Protein AF-A0A9P3F4J0-F1 (afdb_monomer_lite)

InterPro domains:
  IPR036291 NAD(P)-binding domain superfamily [SSF51735] (4-58)

Sequence (139 aa):
MCRGHYVARIIADPRTLNKKVHIYNEVYARNQVYDLLERLSGEKLERRYISEEDAYARVRGSCCSQERPDRWKCISRTHDFSAVLLLGIRGDNTPEYAEYLGYLSGKDVYPDFKFTKLEEFIQEVLEGKAKGIYQSGSQ

Radius of gyration: 18.78 Å; chains: 1; bounding box: 51×42×48 Å

Foldseek 3Di:
DCVVVLVVCLVPDPVNVVAAEQDDDDDDAPVVVQVLLCVLLVDHDDDDDDDLVRLVVQLVVLDDDPPDPPVVVSVVSNVVSVCCCCCNPVNCRDPVNCVVVVHHYSCVVCVPDDDDDPSNQSNCVSVVNHDDPPPDDDD

Organism: Aspergillus viridinutans (NCBI:txid75553)

Secondary structure (DSSP, 8-state):
--HHHHHHHHHH-GGGTT--EE--S----HHHHHHHHHHHH-PPP------HHHHHHHHHHT---TT-TTHHHHHHHHHHHHHIIIIIIS-TTSHHHHHHTTPEEHHHH-TT-----HHHHHHHHHTT-PPPTT-----

pLDDT: mean 87.44, std 13.53, range [34.75, 97.81]

Structure (mmCIF, N/CA/C/O backbone):
data_AF-A0A9P3F4J0-F1
#
_entry.id   AF-A0A9P3F4J0-F1
#
loop_
_atom_site.group_PDB
_atom_site.id
_atom_site.type_symbol
_atom_site.label_atom_id
_atom_site.label_alt_id
_atom_site.label_comp_id
_atom_site.label_asym_id
_atom_site.label_entity_id
_atom_site.label_seq_id
_atom_site.pdbx_PDB_ins_code
_atom_site.Cartn_x
_atom_site.Cartn_y
_atom_site.Cartn_z
_atom_site.occupancy
_atom_site.B_iso_or_equiv
_atom_site.auth_seq_id
_atom_site.auth_comp_id
_atom_site.auth_asym_id
_atom_site.auth_atom_id
_atom_site.pdbx_PDB_model_num
ATOM 1 N N . MET A 1 1 ? -4.893 -1.572 11.551 1.00 50.62 1 MET A N 1
ATOM 2 C CA . MET A 1 1 ? -4.135 -2.603 10.788 1.00 50.62 1 MET A CA 1
ATOM 3 C C . MET A 1 1 ? -4.988 -3.874 10.665 1.00 50.62 1 MET A C 1
ATOM 5 O O . MET A 1 1 ? -5.139 -4.587 11.643 1.00 50.62 1 MET A O 1
ATOM 9 N N . CYS A 1 2 ? -5.606 -4.131 9.502 1.00 57.91 2 CYS A N 1
ATOM 10 C CA . CYS A 1 2 ? -6.759 -5.055 9.374 1.00 57.91 2 CYS A CA 1
ATOM 11 C C . CYS A 1 2 ? -6.545 -6.240 8.409 1.00 57.91 2 CYS A C 1
ATOM 13 O O . CYS A 1 2 ? -7.511 -6.878 7.997 1.00 57.91 2 CYS A O 1
ATOM 15 N N . ARG A 1 3 ? -5.296 -6.545 8.025 1.00 70.44 3 ARG A N 1
ATOM 16 C CA . ARG A 1 3 ? -5.008 -7.571 7.000 1.00 70.44 3 ARG A CA 1
ATOM 17 C C . ARG A 1 3 ? -5.485 -8.975 7.394 1.00 70.44 3 ARG A C 1
ATOM 19 O O . ARG A 1 3 ? -5.962 -9.705 6.534 1.00 70.44 3 ARG A O 1
ATOM 26 N N . GLY A 1 4 ? -5.442 -9.318 8.684 1.00 87.31 4 GLY A N 1
ATOM 27 C CA . GLY A 1 4 ? -5.920 -10.614 9.182 1.00 87.31 4 GLY A CA 1
ATOM 28 C C . GLY A 1 4 ? -7.410 -10.866 8.922 1.00 87.31 4 GLY A C 1
ATOM 29 O O . GLY A 1 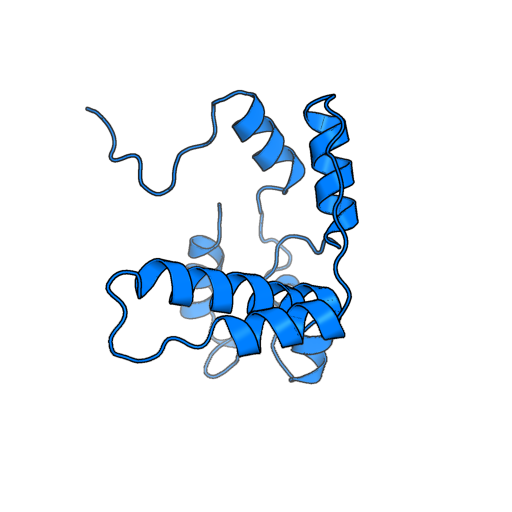4 ? -7.785 -11.985 8.593 1.00 87.31 4 GLY A O 1
ATOM 30 N N . HIS A 1 5 ? -8.254 -9.830 8.976 1.00 90.44 5 HIS A N 1
ATOM 31 C CA . HIS A 1 5 ? -9.692 -9.983 8.735 1.00 90.44 5 HIS A CA 1
ATOM 32 C C . HIS A 1 5 ? -10.013 -10.318 7.273 1.00 90.44 5 HIS A C 1
ATOM 34 O O . HIS A 1 5 ? -10.902 -11.127 7.023 1.00 90.44 5 HIS A O 1
ATOM 40 N N . TYR A 1 6 ? -9.278 -9.748 6.308 1.00 92.88 6 TYR A N 1
ATOM 41 C CA . TYR A 1 6 ? -9.410 -10.164 4.908 1.00 92.88 6 TYR A CA 1
ATOM 42 C C . TYR A 1 6 ? -9.013 -11.626 4.737 1.00 92.88 6 TYR A C 1
ATOM 44 O O . TYR A 1 6 ? -9.758 -12.385 4.130 1.00 92.88 6 TYR A O 1
ATOM 52 N N . VAL A 1 7 ? -7.866 -12.027 5.299 1.00 94.12 7 VAL A N 1
ATOM 53 C CA . VAL A 1 7 ? -7.373 -13.409 5.204 1.00 94.12 7 VAL A CA 1
ATOM 54 C C . VAL A 1 7 ? -8.389 -14.395 5.784 1.00 94.12 7 VAL A C 1
ATOM 56 O O . VAL A 1 7 ? -8.688 -15.397 5.141 1.00 94.12 7 VAL A O 1
ATOM 59 N N . ALA A 1 8 ? -8.974 -14.082 6.943 1.00 95.12 8 ALA A N 1
ATOM 60 C CA . ALA A 1 8 ? -10.006 -14.910 7.561 1.00 95.12 8 ALA A CA 1
ATOM 61 C C . ALA A 1 8 ? -11.242 -15.082 6.661 1.00 95.12 8 ALA A C 1
ATOM 63 O O . ALA A 1 8 ? -11.734 -16.198 6.515 1.00 95.12 8 ALA A O 1
ATOM 64 N N . ARG A 1 9 ? -11.717 -14.002 6.020 1.00 95.38 9 ARG A N 1
ATOM 65 C CA . ARG A 1 9 ? -12.836 -14.081 5.066 1.00 95.38 9 ARG A CA 1
ATOM 66 C C . ARG A 1 9 ? -12.468 -14.887 3.821 1.00 95.38 9 ARG A C 1
ATOM 68 O O . ARG A 1 9 ? -13.232 -15.759 3.438 1.00 95.38 9 ARG A O 1
ATOM 75 N N . ILE A 1 10 ? -11.290 -14.642 3.244 1.00 96.44 10 ILE A N 1
ATOM 76 C CA . ILE A 1 10 ? -10.799 -15.335 2.042 1.00 96.44 10 ILE A CA 1
ATOM 77 C C . ILE A 1 10 ? -10.725 -16.840 2.269 1.00 96.44 10 ILE A C 1
ATOM 79 O O . ILE A 1 10 ? -11.304 -17.591 1.499 1.00 96.44 10 ILE A O 1
ATOM 83 N N . ILE A 1 11 ? -10.083 -17.296 3.344 1.00 96.50 11 ILE A N 1
ATOM 84 C CA . ILE A 1 11 ? -9.923 -18.739 3.582 1.00 96.50 11 ILE A CA 1
ATOM 85 C C . ILE A 1 11 ? -11.280 -19.447 3.732 1.00 96.50 11 ILE A C 1
ATOM 87 O O . ILE A 1 11 ? -11.411 -20.606 3.346 1.00 96.50 11 ILE A O 1
ATOM 91 N N . ALA A 1 12 ? -12.289 -18.758 4.270 1.00 97.06 12 ALA A N 1
ATOM 92 C CA . ALA A 1 12 ? -13.623 -19.312 4.472 1.00 97.06 12 ALA A CA 1
ATOM 93 C C . ALA A 1 12 ? -14.555 -19.180 3.249 1.00 97.06 12 ALA A C 1
ATOM 95 O O . ALA A 1 12 ? -15.627 -19.785 3.248 1.00 97.06 12 ALA A O 1
ATOM 96 N N . ASP A 1 13 ? -14.196 -18.393 2.229 1.00 97.56 13 ASP A N 1
ATOM 97 C CA . ASP A 1 13 ? -15.090 -18.068 1.117 1.00 97.56 13 ASP A CA 1
ATOM 98 C C . ASP A 1 13 ? -14.859 -18.988 -0.096 1.00 97.56 13 ASP A C 1
ATOM 100 O O . ASP A 1 13 ? -13.826 -18.872 -0.774 1.00 97.56 13 ASP A O 1
ATOM 104 N N . PRO A 1 14 ? -15.830 -19.854 -0.453 1.00 97.81 14 PRO A N 1
ATOM 105 C CA . PRO A 1 14 ? -15.692 -20.773 -1.580 1.00 97.81 14 PRO A CA 1
ATOM 106 C C . PRO A 1 14 ? -15.505 -20.061 -2.928 1.00 97.81 14 PRO A C 1
ATOM 108 O O . PRO A 1 14 ? -14.912 -20.644 -3.835 1.00 97.81 14 PRO A O 1
ATOM 111 N N . ARG A 1 15 ? -15.931 -18.794 -3.072 1.00 97.50 15 ARG A N 1
ATOM 112 C CA . ARG A 1 15 ? -15.710 -17.988 -4.290 1.00 97.50 15 ARG A CA 1
ATOM 113 C C . ARG A 1 15 ? -14.226 -17.749 -4.568 1.00 97.50 15 ARG A C 1
ATOM 115 O O . ARG A 1 15 ? -13.853 -17.458 -5.702 1.00 97.50 15 ARG A O 1
ATOM 122 N N . THR A 1 16 ? -13.381 -17.869 -3.545 1.00 97.69 16 THR A N 1
ATOM 123 C CA . THR A 1 16 ? -11.940 -17.606 -3.632 1.00 97.69 16 THR A CA 1
ATOM 124 C C . THR A 1 16 ? -11.082 -18.873 -3.717 1.00 97.69 16 THR A C 1
ATOM 126 O O . THR A 1 16 ? -9.860 -18.779 -3.850 1.00 97.69 16 THR A O 1
ATOM 129 N N . LEU A 1 17 ? -11.697 -20.063 -3.706 1.00 97.81 17 LEU A N 1
ATOM 130 C CA . LEU A 1 17 ? -10.984 -21.338 -3.791 1.00 97.81 17 LEU A CA 1
ATOM 131 C C . LEU A 1 17 ? -10.147 -21.423 -5.077 1.00 97.81 17 LEU A C 1
ATOM 133 O O . LEU A 1 17 ? -10.666 -21.274 -6.183 1.00 97.81 17 LEU A O 1
ATOM 137 N N . ASN A 1 18 ? -8.846 -21.700 -4.931 1.00 97.38 18 ASN A N 1
ATOM 138 C CA . ASN A 1 18 ? -7.875 -21.751 -6.032 1.00 97.38 18 ASN A CA 1
ATOM 139 C C . ASN A 1 18 ? -7.808 -20.455 -6.865 1.00 97.38 18 ASN A C 1
ATOM 141 O O . ASN A 1 18 ? -7.479 -20.486 -8.054 1.00 97.38 18 ASN A O 1
ATOM 145 N N . LYS A 1 19 ? -8.120 -19.306 -6.256 1.00 97.44 19 LYS A N 1
ATOM 146 C CA . LYS A 1 19 ? -8.006 -17.984 -6.877 1.00 97.44 19 LYS A CA 1
ATOM 147 C C . LYS A 1 19 ? -6.950 -17.148 -6.171 1.00 97.44 19 LYS A C 1
ATOM 149 O O . LYS A 1 19 ? -6.697 -17.289 -4.978 1.00 97.44 19 LYS A O 1
ATOM 154 N N . LYS A 1 20 ? -6.350 -16.234 -6.926 1.00 97.38 20 LYS A N 1
ATOM 155 C CA . LYS A 1 20 ? -5.539 -15.156 -6.365 1.00 97.38 20 LYS A CA 1
ATOM 156 C C . LYS A 1 20 ? -6.468 -13.983 -6.086 1.00 97.38 20 LYS A C 1
ATOM 158 O O . LYS A 1 20 ? -7.228 -13.591 -6.967 1.00 97.38 20 LYS A O 1
ATOM 163 N N . VAL A 1 21 ? -6.422 -13.455 -4.868 1.00 96.81 21 VAL A N 1
ATOM 164 C CA . VAL A 1 21 ? -7.261 -12.330 -4.442 1.00 96.81 21 VAL A CA 1
ATOM 165 C C . VAL A 1 21 ? -6.355 -11.147 -4.140 1.00 96.81 21 VAL A C 1
ATOM 167 O O . VAL A 1 21 ? -5.456 -11.251 -3.304 1.00 96.81 21 VAL A O 1
ATOM 170 N N . HIS A 1 22 ? -6.579 -10.029 -4.820 1.00 96.31 22 HIS A N 1
ATOM 171 C CA . HIS A 1 22 ? -5.892 -8.778 -4.543 1.00 96.31 22 HIS A CA 1
ATOM 172 C C . HIS A 1 22 ? -6.700 -7.971 -3.525 1.00 96.31 22 HIS A C 1
ATOM 174 O O . HIS A 1 22 ? -7.846 -7.598 -3.777 1.00 96.31 22 HIS A O 1
ATOM 180 N N . ILE A 1 23 ? -6.110 -7.719 -2.356 1.00 95.00 23 ILE A N 1
ATOM 181 C CA . ILE A 1 23 ? -6.737 -6.939 -1.287 1.00 95.00 23 ILE A CA 1
ATOM 182 C C . ILE A 1 23 ? -6.026 -5.605 -1.111 1.00 95.00 23 ILE A C 1
ATOM 184 O O . ILE A 1 23 ? -4.805 -5.540 -0.988 1.00 95.00 23 ILE A O 1
ATOM 188 N N . TYR A 1 24 ? -6.813 -4.542 -1.024 1.00 93.69 24 TYR A N 1
ATOM 189 C CA . TYR A 1 24 ? -6.336 -3.207 -0.707 1.00 93.69 24 TYR A CA 1
ATOM 190 C C . TYR A 1 24 ? -7.432 -2.428 0.021 1.00 93.69 24 TYR A C 1
ATOM 192 O O . TYR A 1 24 ? -8.628 -2.718 -0.086 1.00 93.69 24 TYR A O 1
ATOM 200 N N . ASN A 1 25 ? -7.015 -1.444 0.810 1.00 93.12 25 ASN A N 1
ATOM 201 C CA . ASN A 1 25 ? -7.929 -0.541 1.501 1.00 93.12 25 ASN A CA 1
ATOM 202 C C . ASN A 1 25 ? -8.158 0.700 0.652 1.00 93.12 25 ASN A C 1
ATOM 204 O O . ASN A 1 25 ? -9.285 0.958 0.233 1.00 93.12 25 ASN A O 1
ATOM 208 N N . GLU A 1 26 ? -7.059 1.391 0.372 1.00 94.00 26 GLU A N 1
ATOM 209 C CA . GLU A 1 26 ? -6.970 2.643 -0.365 1.00 94.00 26 GLU A CA 1
ATOM 210 C C . GLU A 1 26 ? -5.727 2.582 -1.257 1.00 94.00 26 GLU A C 1
ATOM 212 O O . GLU A 1 26 ? -4.774 1.856 -0.950 1.00 94.00 26 GLU A O 1
ATOM 217 N N . VAL A 1 27 ? -5.748 3.335 -2.353 1.00 94.25 27 VAL A N 1
ATOM 218 C CA . VAL A 1 27 ? -4.627 3.454 -3.288 1.00 94.25 27 VAL A CA 1
ATOM 219 C C . VAL A 1 27 ? -4.116 4.881 -3.212 1.00 94.25 27 VAL A C 1
ATOM 221 O O . VAL A 1 27 ? -4.879 5.823 -3.405 1.00 94.25 27 VAL A O 1
ATOM 224 N N . TYR A 1 28 ? -2.826 5.027 -2.928 1.00 94.62 28 TYR A N 1
ATOM 225 C CA . TYR A 1 28 ? -2.160 6.319 -2.854 1.00 94.62 28 TYR A CA 1
ATOM 226 C C . TYR A 1 28 ? -0.886 6.296 -3.687 1.00 94.62 28 TYR A C 1
ATOM 228 O O . TYR A 1 28 ? -0.068 5.381 -3.576 1.00 94.62 28 TYR A O 1
ATOM 236 N N . ALA A 1 29 ? -0.669 7.361 -4.450 1.00 92.62 29 ALA A N 1
ATOM 237 C CA . ALA A 1 29 ? 0.656 7.702 -4.927 1.00 92.62 29 ALA A CA 1
ATOM 238 C C . ALA A 1 29 ? 1.527 8.150 -3.744 1.00 92.62 29 ALA A C 1
ATOM 240 O O . ALA A 1 29 ? 1.049 8.769 -2.791 1.00 92.62 29 ALA A O 1
ATOM 241 N N . ARG A 1 30 ? 2.839 7.911 -3.827 1.00 91.12 30 ARG A N 1
ATOM 242 C CA . ARG A 1 30 ? 3.784 8.302 -2.767 1.00 91.12 30 ARG A CA 1
ATOM 243 C C . ARG A 1 30 ? 3.693 9.791 -2.410 1.00 91.12 30 ARG A C 1
ATOM 245 O O . ARG A 1 30 ? 3.751 10.135 -1.236 1.00 91.12 30 ARG A O 1
ATOM 252 N N . ASN A 1 31 ? 3.499 10.658 -3.404 1.00 93.88 31 ASN A N 1
ATOM 253 C CA . ASN A 1 31 ? 3.333 12.096 -3.176 1.00 93.88 31 ASN A CA 1
ATOM 254 C C . ASN A 1 31 ? 2.085 12.411 -2.348 1.00 93.88 31 ASN A C 1
ATOM 256 O O . ASN A 1 31 ? 2.175 13.214 -1.431 1.00 93.88 31 ASN A O 1
ATOM 260 N N . GLN A 1 32 ? 0.974 11.711 -2.585 1.00 95.50 32 GLN A N 1
ATOM 261 C CA . GLN A 1 32 ? -0.251 11.899 -1.808 1.00 95.50 32 GLN A CA 1
ATOM 262 C C . GLN A 1 32 ? -0.074 11.449 -0.352 1.00 95.50 32 GLN A C 1
ATOM 264 O O . GLN A 1 32 ? -0.638 12.063 0.547 1.00 95.50 32 GLN A O 1
ATOM 269 N N . VAL A 1 33 ? 0.736 10.411 -0.101 1.00 94.94 33 VAL A N 1
ATOM 270 C CA . VAL A 1 33 ? 1.105 10.022 1.271 1.00 94.94 33 VAL A CA 1
ATOM 271 C C . VAL A 1 33 ? 1.913 11.131 1.950 1.00 94.94 33 VAL A C 1
ATOM 273 O O . VAL A 1 33 ? 1.640 11.454 3.102 1.00 94.94 33 VAL A O 1
ATOM 276 N N . TYR A 1 34 ? 2.873 11.745 1.250 1.00 95.25 34 TYR A N 1
ATOM 277 C CA . TYR A 1 34 ? 3.614 12.893 1.787 1.00 95.25 34 TYR A CA 1
ATOM 278 C C . TYR A 1 34 ? 2.708 14.094 2.053 1.00 95.25 34 TYR A C 1
ATOM 280 O O . TYR A 1 34 ? 2.800 14.682 3.125 1.00 95.25 34 TYR A O 1
ATOM 288 N N . ASP A 1 35 ? 1.822 14.437 1.117 1.00 96.94 35 ASP A N 1
ATOM 289 C CA . ASP A 1 35 ? 0.868 15.538 1.281 1.00 96.94 35 ASP A CA 1
ATOM 290 C C . ASP A 1 35 ? -0.036 15.300 2.503 1.00 96.94 35 ASP A C 1
ATOM 292 O O . ASP A 1 35 ? -0.296 16.217 3.281 1.00 96.94 35 ASP A O 1
ATOM 296 N N . LEU A 1 36 ? -0.476 14.053 2.705 1.00 96.69 36 LEU A N 1
ATOM 297 C CA . LEU A 1 36 ? -1.270 13.647 3.860 1.00 96.69 36 LEU A CA 1
ATOM 298 C C . LEU A 1 36 ? -0.491 13.791 5.174 1.00 96.69 36 LEU A C 1
ATOM 300 O O . LEU A 1 36 ? -1.022 14.349 6.130 1.00 96.69 36 LEU A O 1
ATOM 304 N N . LEU A 1 37 ? 0.758 13.320 5.217 1.00 96.00 37 LEU A N 1
ATOM 305 C CA . LEU A 1 37 ? 1.616 13.428 6.399 1.00 96.00 37 LEU A CA 1
ATOM 306 C C . LEU A 1 37 ? 1.880 14.887 6.772 1.00 96.00 37 LEU A C 1
ATOM 308 O O . LEU A 1 37 ? 1.652 15.254 7.916 1.00 96.00 37 LEU A O 1
ATOM 312 N N . GLU A 1 38 ? 2.294 15.715 5.810 1.00 97.12 38 GLU A N 1
ATOM 313 C CA . GLU A 1 38 ? 2.574 17.140 6.036 1.00 97.12 38 GLU A CA 1
ATOM 314 C C . GLU A 1 38 ? 1.326 17.894 6.512 1.00 97.12 38 GLU A C 1
ATOM 316 O O . GLU A 1 38 ? 1.395 18.717 7.424 1.00 97.12 38 GLU A O 1
ATOM 321 N N . ARG A 1 39 ? 0.156 17.589 5.934 1.00 97.44 39 ARG A N 1
ATOM 322 C CA . ARG A 1 39 ? -1.114 18.192 6.352 1.00 97.44 39 ARG A CA 1
ATOM 323 C C . ARG A 1 39 ? -1.488 17.816 7.783 1.00 97.44 39 ARG A C 1
ATOM 325 O O . ARG A 1 39 ? -1.977 18.672 8.513 1.00 97.44 39 ARG A O 1
ATOM 332 N N . LEU A 1 40 ? -1.324 16.548 8.160 1.00 97.19 40 LEU A N 1
ATOM 333 C CA . LEU A 1 40 ? -1.738 16.054 9.475 1.00 97.19 40 LEU A CA 1
ATOM 334 C C . LEU A 1 40 ? -0.743 16.416 10.582 1.00 97.19 40 LEU A C 1
ATOM 336 O O . LEU A 1 40 ? -1.173 16.679 11.701 1.00 97.19 40 LEU A O 1
ATOM 340 N N . SER A 1 41 ? 0.560 16.447 10.292 1.00 95.69 41 SER A N 1
ATOM 341 C CA . SER A 1 41 ? 1.579 16.834 11.274 1.00 95.69 41 SER A CA 1
ATOM 342 C C . SER A 1 41 ? 1.784 18.347 11.371 1.00 95.69 41 SER A C 1
ATOM 344 O O . SER A 1 41 ? 2.272 18.827 12.389 1.00 95.69 41 SER A O 1
ATOM 346 N N . GLY A 1 42 ? 1.434 19.105 10.325 1.00 96.56 42 GLY A N 1
ATOM 347 C CA . GLY A 1 42 ? 1.761 20.529 10.206 1.00 96.56 42 GLY A CA 1
ATOM 348 C C . GLY A 1 42 ? 3.229 20.798 9.851 1.00 96.56 42 GLY A C 1
ATOM 349 O O . GLY A 1 42 ? 3.650 21.953 9.802 1.00 96.56 42 GLY A O 1
ATOM 350 N N . GLU A 1 43 ? 4.017 19.752 9.593 1.00 95.62 43 GLU A N 1
ATOM 351 C CA . GLU A 1 43 ? 5.434 19.850 9.248 1.00 95.62 43 GLU A CA 1
ATOM 352 C C . GLU A 1 43 ? 5.643 19.801 7.734 1.00 95.62 43 GLU A C 1
ATOM 354 O O . GLU A 1 43 ? 4.882 19.174 6.998 1.00 95.62 43 GLU A O 1
ATOM 359 N N . LYS A 1 44 ? 6.728 20.417 7.253 1.00 96.19 44 LYS A N 1
ATOM 360 C CA . LYS A 1 44 ? 7.146 20.320 5.851 1.00 96.19 44 LYS A CA 1
ATOM 361 C C . LYS A 1 44 ? 8.325 19.365 5.716 1.00 96.19 44 LYS A C 1
ATOM 363 O O . LYS A 1 44 ? 9.367 19.576 6.331 1.00 96.19 44 LYS A O 1
ATOM 368 N N . LEU A 1 45 ? 8.179 18.340 4.880 1.00 93.38 45 LEU A N 1
ATOM 369 C CA . LEU A 1 45 ? 9.210 17.328 4.674 1.00 93.38 45 LEU A CA 1
ATOM 370 C C . LEU A 1 45 ? 10.125 17.718 3.505 1.00 93.38 45 LEU A C 1
ATOM 372 O O . LEU A 1 45 ? 9.662 18.147 2.445 1.00 93.38 45 LEU A O 1
ATOM 376 N N . GLU A 1 46 ? 11.436 17.524 3.670 1.00 94.75 46 GLU A N 1
ATOM 377 C CA . GLU A 1 46 ? 12.379 17.591 2.551 1.00 94.75 46 GLU A CA 1
ATOM 378 C C . GLU A 1 46 ? 12.1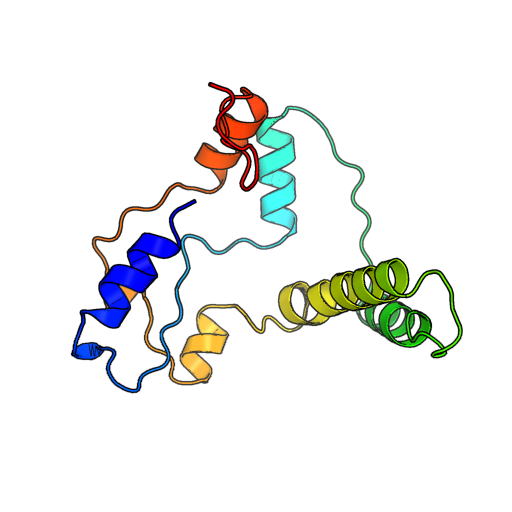31 16.389 1.626 1.00 94.75 46 GLU A C 1
ATOM 380 O O . GLU A 1 46 ? 12.341 15.234 2.006 1.00 94.75 46 GLU A O 1
ATOM 385 N N . ARG A 1 47 ? 11.676 16.646 0.395 1.00 92.50 47 ARG A N 1
ATOM 386 C CA . ARG A 1 47 ? 11.388 15.588 -0.582 1.00 92.50 47 ARG A CA 1
ATOM 387 C C . ARG A 1 47 ? 12.591 15.367 -1.490 1.00 92.50 47 ARG A C 1
ATOM 389 O O . ARG A 1 47 ? 12.968 16.252 -2.253 1.00 92.50 47 ARG A O 1
ATOM 396 N N . ARG A 1 48 ? 13.157 14.158 -1.450 1.00 90.69 48 ARG A N 1
ATOM 397 C CA . ARG A 1 48 ? 14.212 13.720 -2.373 1.00 90.69 48 ARG A CA 1
ATOM 398 C C . ARG A 1 48 ? 13.644 12.742 -3.384 1.00 90.69 48 ARG A C 1
ATOM 400 O O . ARG A 1 48 ? 13.222 11.644 -3.025 1.00 90.69 48 ARG A O 1
ATOM 407 N N . TYR A 1 49 ? 13.668 13.144 -4.644 1.00 90.75 49 TYR A N 1
ATOM 408 C CA . TYR A 1 49 ? 13.303 12.289 -5.764 1.00 90.75 49 TYR A CA 1
ATOM 409 C C . TYR A 1 49 ? 14.554 11.599 -6.304 1.00 90.75 49 TYR A C 1
ATOM 411 O O . TYR A 1 49 ? 15.651 12.152 -6.249 1.00 90.75 49 TYR A O 1
ATOM 419 N N . ILE A 1 50 ? 14.385 10.377 -6.794 1.00 90.50 50 ILE A N 1
ATOM 420 C CA . ILE A 1 50 ? 15.430 9.621 -7.487 1.00 90.50 50 ILE A CA 1
ATOM 421 C C . ILE A 1 50 ? 14.867 9.183 -8.833 1.00 90.50 50 ILE A C 1
ATOM 423 O O . ILE A 1 50 ? 13.670 8.888 -8.912 1.00 90.50 50 ILE A O 1
ATOM 427 N N . SER A 1 51 ? 15.700 9.159 -9.874 1.00 92.50 51 SER A N 1
ATOM 428 C CA . SER A 1 51 ? 15.275 8.630 -11.170 1.00 92.50 51 SER A CA 1
ATOM 429 C C . SER A 1 51 ? 15.195 7.101 -11.146 1.00 92.50 51 SER A C 1
ATOM 431 O O . SER A 1 51 ? 15.671 6.440 -10.213 1.00 92.50 51 SER A O 1
ATOM 433 N N . GLU A 1 52 ? 14.590 6.525 -12.183 1.00 92.69 52 GLU A N 1
ATOM 434 C CA . GLU A 1 52 ? 14.582 5.077 -12.379 1.00 92.69 52 GLU A CA 1
ATOM 435 C C . GLU A 1 52 ? 16.014 4.535 -12.532 1.00 92.69 52 GLU A C 1
ATOM 437 O O . GLU A 1 52 ? 16.385 3.544 -11.896 1.00 92.69 52 GLU A O 1
ATOM 442 N N . GLU A 1 53 ? 16.854 5.226 -13.305 1.00 93.88 53 GLU A N 1
ATOM 443 C CA . GLU A 1 53 ? 18.256 4.868 -13.528 1.00 93.88 53 GLU A CA 1
ATOM 444 C C . GLU A 1 53 ? 19.049 4.869 -12.221 1.00 93.88 53 GLU A C 1
ATOM 446 O O . GLU A 1 53 ? 19.803 3.926 -11.958 1.00 93.88 53 GLU A O 1
ATOM 451 N N . ASP A 1 54 ? 18.840 5.884 -11.377 1.00 92.25 54 ASP A N 1
ATOM 452 C CA . ASP A 1 54 ? 19.456 5.984 -10.056 1.00 92.25 54 ASP A CA 1
ATOM 453 C C . ASP A 1 54 ? 19.024 4.830 -9.153 1.00 92.25 54 ASP A C 1
ATOM 455 O O . ASP A 1 54 ? 19.853 4.228 -8.464 1.00 92.25 54 ASP A O 1
ATOM 459 N N . ALA A 1 55 ? 17.731 4.495 -9.142 1.00 90.44 55 ALA A N 1
ATOM 460 C CA . ALA A 1 55 ? 17.216 3.389 -8.347 1.00 90.44 55 ALA A CA 1
ATOM 461 C C . ALA A 1 55 ? 17.840 2.054 -8.789 1.00 90.44 55 ALA A C 1
ATOM 463 O O . ALA A 1 55 ? 18.344 1.306 -7.946 1.00 90.44 55 ALA A O 1
ATOM 464 N N . TYR A 1 56 ? 17.925 1.789 -10.097 1.00 90.75 56 TYR A N 1
ATOM 465 C CA . TYR A 1 56 ? 18.619 0.609 -10.619 1.00 90.75 56 TYR A CA 1
ATOM 466 C C . TYR A 1 56 ? 20.120 0.608 -10.306 1.00 90.75 56 TYR A C 1
ATOM 468 O O . TYR A 1 56 ? 20.676 -0.441 -9.969 1.00 90.75 56 TYR A O 1
ATOM 476 N N . ALA A 1 57 ? 20.795 1.756 -10.400 1.00 90.88 57 ALA A N 1
ATOM 477 C CA . ALA A 1 57 ? 22.210 1.872 -10.057 1.00 90.88 57 ALA A CA 1
ATOM 478 C C . ALA A 1 57 ? 22.456 1.527 -8.582 1.00 90.88 57 ALA A C 1
ATOM 480 O O . ALA A 1 57 ? 23.403 0.803 -8.270 1.00 90.88 57 ALA A O 1
ATOM 481 N N . ARG A 1 58 ? 21.569 1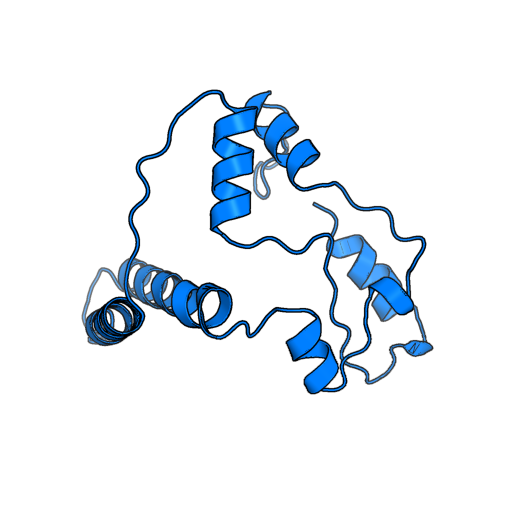.967 -7.683 1.00 87.62 58 ARG A N 1
ATOM 482 C CA . ARG A 1 58 ? 21.646 1.661 -6.248 1.00 87.62 58 ARG A CA 1
ATOM 483 C C . ARG A 1 58 ? 21.383 0.192 -5.938 1.00 87.62 58 ARG A C 1
ATOM 485 O O . ARG A 1 58 ? 22.081 -0.346 -5.088 1.00 87.62 58 ARG A O 1
ATOM 492 N N . VAL A 1 59 ? 20.453 -0.463 -6.641 1.00 86.88 59 VAL A N 1
ATOM 493 C CA . VAL A 1 59 ? 20.228 -1.918 -6.520 1.00 86.88 59 VAL A CA 1
ATOM 494 C C . VAL A 1 59 ? 21.453 -2.709 -6.988 1.00 86.88 59 VAL A C 1
ATOM 496 O O . VAL A 1 59 ? 21.895 -3.629 -6.307 1.00 86.88 59 VAL A O 1
ATOM 499 N N . ARG A 1 60 ? 22.057 -2.342 -8.126 1.00 85.44 60 ARG A N 1
ATOM 500 C CA . ARG A 1 60 ? 23.285 -3.005 -8.606 1.00 85.44 60 ARG A CA 1
ATOM 501 C C . ARG A 1 60 ? 24.464 -2.779 -7.661 1.00 85.44 60 ARG A C 1
ATOM 503 O O . ARG A 1 60 ? 25.221 -3.704 -7.388 1.00 85.44 60 ARG A O 1
ATOM 510 N N . GLY A 1 61 ? 24.606 -1.555 -7.152 1.00 80.75 61 GLY A N 1
ATOM 511 C CA . GLY A 1 61 ? 25.663 -1.179 -6.215 1.00 80.75 61 GLY A CA 1
ATOM 512 C C . GLY A 1 61 ? 25.474 -1.739 -4.803 1.00 80.75 61 GLY A C 1
ATOM 513 O O . GLY A 1 61 ? 26.434 -1.781 -4.037 1.00 80.75 61 GLY A O 1
ATOM 514 N N . SER A 1 62 ? 24.264 -2.182 -4.444 1.00 73.38 62 SER A N 1
ATOM 515 C CA . SER A 1 62 ? 23.989 -2.824 -3.159 1.00 73.38 62 SER A CA 1
ATOM 516 C C . SER A 1 62 ? 24.277 -4.323 -3.154 1.00 73.38 62 SER A C 1
ATOM 518 O O . SER A 1 62 ? 24.173 -4.919 -2.088 1.00 73.38 62 SER A O 1
ATOM 520 N N . CYS A 1 63 ? 24.670 -4.935 -4.280 1.00 63.06 63 CYS A N 1
ATOM 521 C CA . CYS A 1 63 ? 25.067 -6.341 -4.336 1.00 63.06 63 CYS A CA 1
ATOM 522 C C . CYS A 1 63 ? 26.254 -6.623 -3.399 1.00 63.06 63 CYS A C 1
ATOM 524 O O . CYS A 1 63 ? 27.400 -6.268 -3.667 1.00 63.06 63 CYS A O 1
ATOM 526 N N . CYS A 1 64 ? 25.955 -7.287 -2.284 1.00 57.72 64 CYS A N 1
ATOM 527 C CA . CYS A 1 64 ? 26.920 -7.852 -1.351 1.00 57.72 64 CYS A CA 1
ATOM 528 C C . CYS A 1 64 ? 27.910 -8.774 -2.082 1.00 57.72 64 CYS A C 1
ATOM 530 O O . CYS A 1 64 ? 27.482 -9.773 -2.663 1.00 57.72 64 CYS A O 1
ATOM 532 N N . SER A 1 65 ? 29.222 -8.560 -1.932 1.00 55.28 65 SER A N 1
ATOM 533 C CA . SER A 1 65 ? 30.108 -9.730 -1.906 1.00 55.28 65 SER A CA 1
ATOM 534 C C . SER A 1 65 ? 29.749 -10.557 -0.662 1.00 55.28 65 SER A C 1
ATOM 536 O O . SER A 1 65 ? 29.356 -9.997 0.369 1.00 55.28 65 SER A O 1
ATOM 538 N N . GL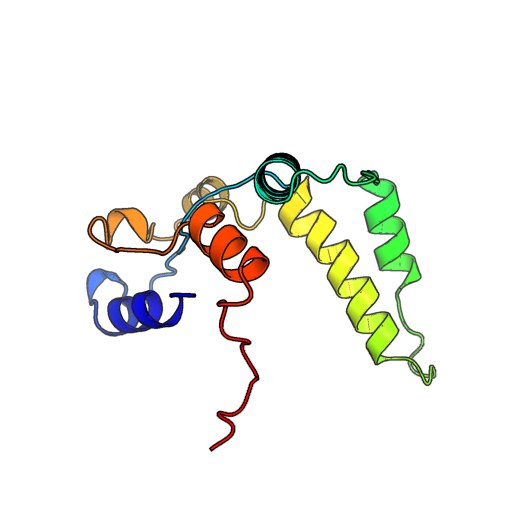N A 1 66 ? 29.827 -11.887 -0.750 1.00 54.38 66 GLN A N 1
ATOM 539 C CA . GLN A 1 66 ? 29.444 -12.794 0.345 1.00 54.38 66 GLN A CA 1
ATOM 540 C C . GLN A 1 66 ? 30.255 -12.582 1.642 1.00 54.38 66 GLN A C 1
ATOM 542 O O . GLN A 1 66 ? 29.853 -13.067 2.694 1.00 54.38 66 GLN A O 1
ATOM 547 N N . GLU A 1 67 ? 31.347 -11.819 1.592 1.00 57.00 67 GLU A N 1
ATOM 548 C CA . GLU A 1 67 ? 32.353 -11.709 2.656 1.00 57.00 67 GLU A CA 1
ATOM 549 C C . GLU A 1 67 ? 32.174 -10.486 3.574 1.00 57.00 67 GLU A C 1
ATOM 551 O O . GLU A 1 67 ? 33.034 -10.176 4.398 1.00 57.00 67 GLU A O 1
ATOM 556 N N . ARG A 1 68 ? 31.066 -9.746 3.452 1.00 58.62 68 ARG A N 1
ATOM 557 C CA . ARG A 1 68 ? 30.863 -8.503 4.207 1.00 58.62 68 ARG A CA 1
ATOM 558 C C . ARG A 1 68 ? 30.190 -8.740 5.572 1.00 58.62 68 ARG A C 1
ATOM 560 O O . ARG A 1 68 ? 29.098 -9.313 5.617 1.00 58.62 68 ARG A O 1
ATOM 567 N N . PRO A 1 69 ? 30.733 -8.185 6.676 1.00 58.59 69 PRO A N 1
ATOM 568 C CA . PRO A 1 69 ? 30.125 -8.277 8.008 1.00 58.59 69 PRO A CA 1
ATOM 569 C C . PRO A 1 69 ? 28.787 -7.517 8.136 1.00 58.59 69 PRO A C 1
ATOM 571 O O . PRO A 1 69 ? 28.077 -7.689 9.122 1.00 58.59 69 PRO A O 1
ATOM 574 N N . ASP A 1 70 ? 28.398 -6.700 7.145 1.00 74.19 70 ASP A N 1
ATOM 575 C CA . ASP A 1 70 ? 27.169 -5.893 7.142 1.00 74.19 70 ASP A CA 1
ATOM 576 C C . ASP A 1 70 ? 26.057 -6.417 6.213 1.00 74.19 70 ASP A C 1
ATOM 578 O O . ASP A 1 70 ? 25.231 -5.636 5.728 1.00 74.19 70 ASP A O 1
ATOM 582 N N . ARG A 1 71 ? 25.986 -7.739 5.995 1.00 74.56 71 ARG A N 1
ATOM 583 C CA . ARG A 1 71 ? 25.0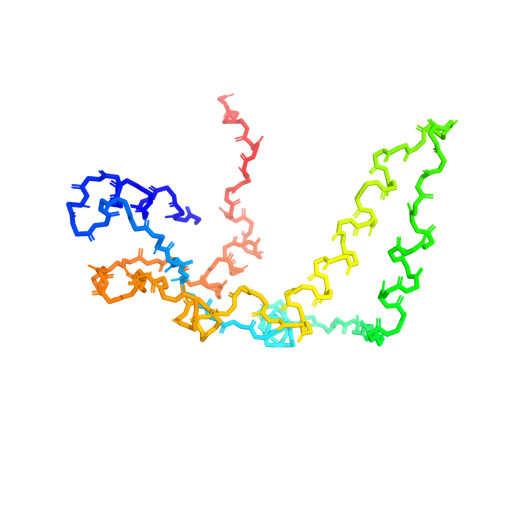13 -8.404 5.102 1.00 74.56 71 ARG A CA 1
ATOM 584 C C . ARG A 1 71 ? 23.576 -7.888 5.253 1.00 74.56 71 ARG A C 1
ATOM 586 O O . ARG A 1 71 ? 22.911 -7.639 4.252 1.00 74.56 71 ARG A O 1
ATOM 593 N N . TRP A 1 72 ? 23.104 -7.666 6.482 1.00 78.69 72 TRP A N 1
ATOM 594 C CA . TRP A 1 72 ? 21.746 -7.163 6.723 1.00 78.69 72 TRP A CA 1
ATOM 595 C C . TRP A 1 72 ? 21.509 -5.749 6.169 1.00 78.69 72 TRP A C 1
ATOM 597 O O . TRP A 1 72 ? 20.480 -5.492 5.548 1.00 78.69 72 TRP A O 1
ATOM 607 N N . LYS A 1 73 ? 22.485 -4.840 6.302 1.00 80.06 73 LYS A N 1
ATOM 608 C CA . LYS A 1 73 ? 22.392 -3.477 5.743 1.00 80.06 73 LYS A CA 1
ATOM 609 C C . LYS A 1 73 ? 22.348 -3.494 4.218 1.00 80.06 73 LYS A C 1
ATOM 611 O O . LYS A 1 73 ? 21.713 -2.648 3.594 1.00 80.06 73 LYS A O 1
ATOM 616 N N . CYS A 1 74 ? 23.057 -4.431 3.607 1.00 79.00 74 CYS A N 1
ATOM 617 C CA . CYS A 1 74 ? 23.046 -4.635 2.164 1.00 79.00 74 CYS A CA 1
ATOM 618 C C . CYS A 1 74 ? 21.702 -5.207 1.673 1.00 79.00 74 CYS A C 1
ATOM 620 O O . CYS A 1 74 ? 21.138 -4.676 0.714 1.00 79.00 74 CYS A O 1
ATOM 622 N N . ILE A 1 75 ? 21.137 -6.202 2.370 1.00 82.75 75 ILE A N 1
ATOM 623 C CA . ILE A 1 75 ? 19.795 -6.734 2.074 1.00 82.75 75 ILE A CA 1
ATOM 624 C C . ILE A 1 75 ? 18.743 -5.626 2.182 1.00 82.75 75 ILE A C 1
ATOM 626 O O . ILE A 1 75 ? 17.976 -5.438 1.242 1.00 82.75 75 ILE A O 1
ATOM 630 N N . SER A 1 76 ? 18.755 -4.852 3.274 1.00 83.88 76 SER A N 1
ATOM 631 C CA . SER A 1 76 ? 17.818 -3.737 3.471 1.00 83.88 76 SER A CA 1
ATOM 632 C C . SER A 1 76 ? 17.907 -2.720 2.336 1.00 83.88 76 SER A C 1
ATOM 634 O O . SER A 1 76 ? 16.898 -2.416 1.717 1.00 83.88 76 SER A O 1
ATOM 636 N N . ARG A 1 77 ? 19.115 -2.258 1.981 1.00 83.00 77 ARG A N 1
ATOM 637 C CA . ARG A 1 77 ? 19.291 -1.287 0.885 1.00 83.00 77 ARG A CA 1
ATOM 638 C C . ARG A 1 77 ? 18.803 -1.820 -0.458 1.00 83.00 77 ARG A C 1
ATOM 640 O O . ARG A 1 77 ? 18.136 -1.098 -1.192 1.00 83.00 77 ARG A O 1
ATOM 647 N N . THR A 1 78 ? 19.121 -3.076 -0.767 1.00 85.62 78 THR A N 1
ATOM 648 C CA . THR A 1 78 ? 18.656 -3.726 -1.999 1.00 85.62 78 THR A CA 1
ATOM 649 C C . THR A 1 78 ? 17.131 -3.772 -2.030 1.00 85.62 78 THR A C 1
ATOM 651 O O . THR A 1 78 ? 16.525 -3.416 -3.040 1.00 85.62 78 THR A O 1
ATOM 654 N N . HIS A 1 79 ? 16.510 -4.160 -0.915 1.00 85.88 79 HIS A N 1
ATOM 655 C CA . HIS A 1 79 ? 15.061 -4.206 -0.766 1.00 85.88 79 HIS A CA 1
ATOM 656 C C . HIS A 1 79 ? 14.423 -2.821 -0.933 1.00 85.88 79 HIS A C 1
ATOM 658 O O . HIS A 1 79 ? 13.485 -2.685 -1.713 1.00 85.88 79 HIS A O 1
ATOM 664 N N . ASP A 1 80 ? 14.954 -1.789 -0.275 1.00 86.56 80 ASP A N 1
ATOM 665 C CA . ASP A 1 80 ? 14.388 -0.438 -0.297 1.00 86.56 80 ASP A CA 1
ATOM 666 C C . ASP A 1 80 ? 14.351 0.140 -1.717 1.00 86.56 80 ASP A C 1
ATOM 668 O O . ASP A 1 80 ? 13.301 0.593 -2.177 1.00 86.56 80 ASP A O 1
ATOM 672 N N . PHE A 1 81 ? 15.463 0.073 -2.459 1.00 87.69 81 PHE A N 1
ATOM 673 C CA . PHE A 1 81 ? 15.504 0.593 -3.832 1.00 87.69 81 PHE A CA 1
ATOM 674 C C . PHE A 1 81 ? 14.741 -0.291 -4.823 1.00 87.69 81 PHE A C 1
ATOM 676 O O . PHE A 1 81 ? 14.102 0.239 -5.732 1.00 87.69 81 PHE A O 1
ATOM 683 N N . SER A 1 82 ? 14.710 -1.610 -4.610 1.00 88.44 82 SER A N 1
ATOM 684 C CA . SER A 1 82 ? 13.849 -2.502 -5.397 1.00 88.44 82 SER A CA 1
ATOM 685 C C . SER A 1 82 ? 12.369 -2.177 -5.181 1.00 88.44 82 SER A C 1
ATOM 687 O O . SER A 1 82 ? 11.605 -2.134 -6.139 1.00 88.44 82 SER A O 1
ATOM 689 N N . ALA A 1 83 ? 11.955 -1.867 -3.949 1.00 87.12 83 ALA A N 1
ATOM 690 C CA . ALA A 1 83 ? 10.586 -1.460 -3.653 1.00 87.12 83 ALA A CA 1
ATOM 691 C C . ALA A 1 83 ? 10.219 -0.128 -4.329 1.00 87.12 83 ALA A C 1
ATOM 693 O O . ALA A 1 83 ? 9.082 0.032 -4.770 1.00 87.12 83 ALA A O 1
ATOM 694 N N . VAL A 1 84 ? 11.162 0.817 -4.468 1.00 88.88 84 VAL A N 1
ATOM 695 C CA . VAL A 1 84 ? 10.928 2.040 -5.257 1.00 88.88 84 VAL A CA 1
ATOM 696 C C . VAL A 1 84 ? 10.629 1.711 -6.716 1.00 88.88 84 VAL A C 1
ATOM 698 O O . VAL A 1 84 ? 9.651 2.232 -7.241 1.00 88.88 84 VAL A O 1
ATOM 701 N N . LEU A 1 85 ? 11.418 0.837 -7.340 1.00 91.25 85 LEU A N 1
ATOM 702 C CA . LEU A 1 85 ? 11.216 0.435 -8.733 1.00 91.25 85 LEU A CA 1
ATOM 703 C C . LEU A 1 85 ? 9.876 -0.288 -8.919 1.00 91.25 85 LEU A C 1
ATOM 705 O O . LEU A 1 85 ? 9.041 0.141 -9.712 1.00 91.25 85 LEU A O 1
ATOM 709 N N . LEU A 1 86 ? 9.646 -1.354 -8.149 1.00 90.19 86 LEU A N 1
ATOM 710 C CA . LEU A 1 86 ? 8.490 -2.238 -8.323 1.00 90.19 86 LEU A CA 1
ATOM 711 C C . LEU A 1 86 ? 7.170 -1.536 -7.983 1.00 90.19 86 LEU A C 1
ATOM 713 O O . LEU A 1 86 ? 6.195 -1.650 -8.721 1.00 90.19 86 LEU A O 1
ATOM 717 N N . LEU A 1 87 ? 7.133 -0.796 -6.872 1.00 88.81 87 LEU A N 1
ATOM 718 C CA . LEU A 1 87 ? 5.893 -0.203 -6.362 1.00 88.81 87 LEU A CA 1
ATOM 719 C C . LEU A 1 87 ? 5.712 1.254 -6.782 1.00 88.81 87 LEU A C 1
ATOM 721 O O . LEU A 1 87 ? 4.585 1.704 -6.946 1.00 88.81 87 LEU A O 1
ATOM 725 N N . GLY A 1 88 ? 6.805 2.009 -6.891 1.00 86.31 88 GLY A N 1
ATOM 726 C CA . GLY A 1 88 ? 6.762 3.448 -7.147 1.00 86.31 88 GLY A CA 1
ATOM 727 C C . GLY A 1 88 ? 6.833 3.835 -8.621 1.00 86.31 88 GLY A C 1
ATOM 728 O O . GLY A 1 88 ? 6.411 4.939 -8.945 1.00 86.31 88 GLY A O 1
ATOM 729 N N . ILE A 1 89 ? 7.367 2.963 -9.484 1.00 89.38 89 ILE A N 1
ATOM 730 C CA . ILE A 1 89 ? 7.561 3.252 -10.913 1.00 89.38 89 ILE A CA 1
ATOM 731 C C . ILE A 1 89 ? 6.779 2.260 -11.773 1.00 89.38 89 ILE A C 1
ATOM 733 O O . ILE A 1 89 ? 5.919 2.670 -12.544 1.00 89.38 89 ILE A O 1
ATOM 737 N N . ARG A 1 90 ? 7.029 0.954 -11.613 1.00 90.50 90 ARG A N 1
ATOM 738 C CA . ARG A 1 90 ? 6.412 -0.081 -12.457 1.00 90.50 90 ARG A CA 1
ATOM 739 C C . ARG A 1 90 ? 4.946 -0.364 -12.116 1.00 90.50 90 ARG A C 1
ATOM 741 O O . ARG A 1 90 ? 4.197 -0.787 -12.988 1.00 90.50 90 ARG A O 1
ATOM 748 N N . GLY A 1 91 ? 4.535 -0.102 -10.873 1.00 90.50 91 GLY A N 1
ATOM 749 C CA . GLY A 1 91 ? 3.140 -0.238 -10.446 1.00 90.50 91 GLY A CA 1
ATOM 750 C C . GLY A 1 91 ? 2.689 -1.684 -10.221 1.00 90.50 91 GLY A C 1
ATOM 751 O O . GLY A 1 91 ? 1.509 -1.987 -10.342 1.00 90.50 91 GLY A O 1
ATOM 752 N N . ASP A 1 92 ? 3.592 -2.588 -9.836 1.00 90.25 92 ASP A N 1
ATOM 753 C CA . ASP A 1 92 ? 3.295 -4.029 -9.725 1.00 90.25 92 ASP A CA 1
ATOM 754 C C . ASP A 1 92 ? 2.194 -4.397 -8.720 1.00 90.25 92 ASP A C 1
ATOM 756 O O . ASP A 1 92 ? 1.729 -5.536 -8.686 1.00 90.25 92 ASP A O 1
ATOM 760 N N . ASN A 1 93 ? 1.828 -3.465 -7.842 1.00 89.88 93 ASN A N 1
ATOM 761 C CA . ASN A 1 93 ? 0.869 -3.677 -6.762 1.00 89.88 93 ASN A CA 1
ATOM 762 C C . ASN A 1 93 ? -0.378 -2.790 -6.895 1.00 89.88 93 ASN A C 1
ATOM 764 O O . ASN A 1 93 ? -1.053 -2.545 -5.895 1.00 89.88 93 ASN A O 1
ATOM 768 N N . THR A 1 94 ? -0.668 -2.258 -8.087 1.00 94.88 94 THR A N 1
ATOM 769 C CA . THR A 1 94 ? -1.912 -1.509 -8.297 1.00 94.88 94 THR A CA 1
ATOM 770 C C . THR A 1 94 ? -3.091 -2.450 -8.577 1.00 94.88 94 THR A C 1
ATOM 772 O O . THR A 1 94 ? -2.886 -3.568 -9.069 1.00 94.88 94 THR A O 1
ATOM 775 N N . PRO A 1 95 ? -4.336 -2.023 -8.288 1.00 96.06 95 PRO A N 1
ATOM 776 C CA . PRO A 1 95 ? -5.521 -2.805 -8.631 1.00 96.06 95 PRO A CA 1
ATOM 777 C C . PRO A 1 95 ? -5.625 -3.105 -10.128 1.00 96.06 95 PRO A C 1
ATOM 779 O O . PRO A 1 95 ? -5.989 -4.217 -10.492 1.00 96.06 95 PRO A O 1
ATOM 782 N N . GLU A 1 96 ? -5.236 -2.161 -10.987 1.00 94.81 96 GLU A N 1
ATOM 783 C CA . GLU A 1 96 ? -5.273 -2.317 -12.446 1.00 94.81 96 GLU A CA 1
ATOM 784 C C . GLU A 1 96 ? -4.302 -3.411 -12.906 1.00 94.81 96 GLU A C 1
ATOM 786 O O . GLU A 1 96 ? -4.631 -4.225 -13.768 1.00 94.81 96 GLU A O 1
ATOM 791 N N . TYR A 1 97 ? -3.111 -3.486 -12.298 1.00 95.62 97 TYR A N 1
ATOM 792 C CA . TYR A 1 97 ? -2.154 -4.548 -12.604 1.00 95.62 97 TYR A CA 1
ATOM 793 C C . TYR A 1 97 ? -2.645 -5.915 -12.107 1.00 95.62 97 TYR A C 1
ATOM 795 O O . TYR A 1 97 ? -2.475 -6.930 -12.782 1.00 95.62 97 TYR A O 1
ATOM 803 N N . ALA A 1 98 ? -3.303 -5.959 -10.947 1.00 96.69 98 ALA A N 1
ATOM 804 C CA . ALA A 1 98 ? -3.913 -7.183 -10.437 1.00 96.69 98 ALA A CA 1
ATOM 805 C C . ALA A 1 98 ? -5.075 -7.672 -11.320 1.00 96.69 98 ALA A C 1
ATOM 807 O O . ALA A 1 98 ? -5.180 -8.874 -11.579 1.00 96.69 98 ALA A O 1
ATOM 808 N N . GLU A 1 99 ? -5.911 -6.756 -11.809 1.00 96.38 99 GLU A N 1
ATOM 809 C CA . GLU A 1 99 ? -6.981 -7.043 -12.768 1.00 96.38 99 GLU A CA 1
ATOM 810 C C . GLU A 1 99 ? -6.411 -7.589 -14.080 1.00 96.38 99 GLU A C 1
ATOM 812 O O . GLU A 1 99 ? -6.850 -8.642 -14.543 1.00 96.38 99 GLU A O 1
ATOM 817 N N . TYR A 1 100 ? -5.364 -6.956 -14.620 1.00 96.75 100 TYR A N 1
ATOM 818 C CA . TYR A 1 100 ? -4.641 -7.449 -15.795 1.00 96.75 100 TYR A CA 1
ATOM 819 C C . TYR A 1 100 ? -4.134 -8.893 -15.616 1.00 96.75 100 TYR A C 1
ATOM 821 O O . TYR A 1 100 ? -4.195 -9.698 -16.545 1.00 96.75 100 TYR A O 1
ATOM 829 N N . LEU A 1 101 ? -3.685 -9.262 -14.411 1.00 97.19 101 LEU A N 1
ATOM 830 C CA . LEU A 1 101 ? -3.254 -10.627 -14.084 1.00 97.19 101 LEU A CA 1
ATOM 831 C C . LEU A 1 101 ? -4.412 -11.603 -13.792 1.00 97.19 101 LEU A C 1
ATOM 833 O O . LEU A 1 101 ? -4.161 -12.772 -13.479 1.00 97.19 101 LEU A O 1
ATOM 837 N N . GLY A 1 102 ? -5.665 -11.150 -13.862 1.00 97.12 102 GLY A N 1
ATOM 838 C CA . GLY A 1 102 ? -6.867 -11.950 -13.620 1.00 97.12 102 GLY A CA 1
ATOM 839 C C . GLY A 1 102 ? -7.131 -12.260 -12.144 1.00 97.12 102 GLY A C 1
ATOM 840 O O . GLY A 1 102 ? -7.708 -13.304 -11.827 1.00 97.12 102 GLY A O 1
ATOM 841 N N . TYR A 1 103 ? -6.665 -11.413 -11.222 1.00 97.81 103 TYR A N 1
ATOM 842 C CA . TYR A 1 103 ? -6.895 -11.608 -9.789 1.00 97.81 103 TYR A CA 1
ATOM 843 C C . TYR A 1 103 ? -8.315 -11.161 -9.434 1.00 97.81 103 TYR A C 1
ATOM 845 O O . TYR A 1 103 ? -8.848 -10.217 -10.009 1.00 97.81 103 TYR A O 1
ATOM 853 N N . LEU A 1 104 ? -8.923 -11.807 -8.438 1.00 97.50 104 LEU A N 1
ATOM 854 C CA . LEU A 1 104 ? -10.179 -11.320 -7.877 1.00 97.50 104 LEU A CA 1
ATOM 855 C C . LEU A 1 104 ? -9.927 -10.048 -7.067 1.00 97.50 104 LEU A C 1
ATOM 857 O O . LEU A 1 104 ? -9.053 -10.026 -6.195 1.00 97.50 104 LEU A O 1
ATOM 861 N N . SER A 1 105 ? -10.736 -9.022 -7.304 1.00 96.25 105 SER A N 1
ATOM 862 C CA . SER A 1 105 ? -10.763 -7.823 -6.473 1.00 96.25 105 SER A CA 1
ATOM 863 C C . SER A 1 105 ? -11.395 -8.138 -5.119 1.00 96.25 105 SER A C 1
ATOM 865 O O . SER A 1 105 ? -12.549 -8.556 -5.022 1.00 96.25 105 SER A O 1
ATOM 867 N N . GLY A 1 106 ? -10.657 -7.893 -4.037 1.00 94.31 106 GLY A N 1
ATOM 868 C CA . GLY A 1 106 ? -11.197 -7.999 -2.684 1.00 94.31 106 GLY A CA 1
ATOM 869 C C . GLY A 1 106 ? -12.354 -7.029 -2.424 1.00 94.31 106 GLY A C 1
ATOM 870 O O . GLY A 1 106 ? -13.194 -7.323 -1.577 1.00 94.31 106 GLY A O 1
ATOM 871 N N . LYS A 1 107 ? -12.428 -5.907 -3.155 1.00 94.06 107 LYS A N 1
ATOM 872 C CA . LYS A 1 107 ? -13.538 -4.946 -3.059 1.00 94.06 107 LYS A CA 1
ATOM 873 C C . LYS A 1 107 ? -14.825 -5.495 -3.665 1.00 94.06 107 LYS A C 1
ATOM 875 O O . LYS A 1 107 ? -15.892 -5.243 -3.118 1.00 94.06 107 LYS A O 1
ATOM 880 N N . ASP A 1 108 ? -14.716 -6.289 -4.723 1.00 95.38 108 ASP A N 1
ATOM 881 C CA . ASP A 1 108 ? -15.877 -6.879 -5.394 1.00 95.38 108 ASP A CA 1
ATOM 882 C C . ASP A 1 108 ? -16.395 -8.085 -4.609 1.00 95.38 108 ASP A C 1
ATOM 884 O O . ASP A 1 108 ? -17.599 -8.283 -4.452 1.00 95.38 108 ASP A O 1
ATOM 888 N N . VAL A 1 109 ? -15.475 -8.891 -4.068 1.00 96.06 109 VAL A N 1
ATOM 889 C CA . VAL A 1 109 ? -15.823 -10.071 -3.266 1.00 96.06 109 VAL A CA 1
ATOM 890 C C . VAL A 1 109 ? -16.354 -9.665 -1.881 1.00 96.06 109 VAL A C 1
ATOM 892 O O . VAL A 1 109 ? -17.265 -10.321 -1.365 1.00 96.06 109 VAL A O 1
ATOM 895 N N . TYR A 1 110 ? -15.833 -8.578 -1.295 1.00 96.00 110 TYR A N 1
ATOM 896 C CA . TYR A 1 110 ? -16.186 -8.086 0.045 1.00 96.00 110 TYR A CA 1
ATOM 897 C C . TYR A 1 110 ? -16.492 -6.572 0.063 1.00 96.00 110 TYR A C 1
ATOM 899 O O . TYR A 1 110 ? -15.762 -5.801 0.698 1.00 96.00 110 TYR A O 1
ATOM 907 N N . PRO A 1 111 ? -17.580 -6.115 -0.582 1.00 95.19 111 PRO A N 1
ATOM 908 C CA . PRO A 1 111 ? -17.911 -4.687 -0.670 1.00 95.19 111 PRO A CA 1
ATOM 909 C C . PRO A 1 111 ? -18.280 -4.063 0.685 1.00 95.19 111 PRO A C 1
ATOM 911 O O . PRO A 1 111 ? -18.181 -2.853 0.879 1.00 95.19 111 PRO A O 1
ATOM 914 N N . ASP A 1 112 ? -18.688 -4.885 1.651 1.00 95.38 112 ASP A N 1
ATOM 915 C CA . ASP A 1 112 ? -19.041 -4.480 3.011 1.00 95.38 112 ASP A CA 1
ATOM 916 C C . ASP A 1 112 ? -17.821 -4.312 3.934 1.00 95.38 112 ASP A C 1
ATOM 918 O O . ASP A 1 112 ? -17.969 -3.833 5.063 1.00 95.38 112 ASP A O 1
ATOM 922 N N . PHE A 1 113 ? -16.623 -4.713 3.486 1.00 93.25 113 PHE A N 1
ATOM 923 C CA . PHE A 1 113 ? -15.447 -4.781 4.343 1.00 93.25 113 PHE A CA 1
ATOM 924 C C . PHE A 1 113 ? -15.072 -3.405 4.901 1.00 93.25 113 PHE A C 1
ATOM 926 O O . PHE A 1 113 ? -14.773 -2.457 4.171 1.00 93.25 113 PHE A O 1
ATOM 933 N N . LYS A 1 114 ? -15.036 -3.311 6.231 1.00 92.19 114 LYS A N 1
ATOM 934 C CA . LYS A 1 114 ? -14.636 -2.099 6.944 1.00 92.19 114 LYS A CA 1
ATOM 935 C C . LYS A 1 114 ? -13.142 -2.122 7.215 1.00 92.19 114 LYS A C 1
ATOM 937 O O . LYS A 1 114 ? -12.606 -3.079 7.771 1.00 92.19 114 LYS A O 1
ATOM 942 N N . PHE A 1 115 ? -12.476 -1.043 6.837 1.00 91.25 115 PHE A N 1
ATOM 943 C CA . PHE A 1 115 ? -11.051 -0.861 7.038 1.00 91.25 115 PHE A CA 1
ATOM 944 C C . PHE A 1 115 ? -10.772 0.488 7.694 1.00 91.25 115 PHE A C 1
ATOM 946 O O . PHE A 1 115 ? -11.520 1.438 7.492 1.00 91.25 115 PHE A O 1
ATOM 953 N N . THR A 1 116 ? -9.680 0.559 8.453 1.00 90.38 116 THR A N 1
ATOM 954 C CA . THR A 1 116 ? -9.127 1.829 8.942 1.00 90.38 116 THR A CA 1
ATOM 955 C C . THR A 1 116 ? -8.499 2.579 7.777 1.00 90.38 116 THR A C 1
ATOM 957 O O . THR A 1 116 ? -7.665 1.993 7.068 1.00 90.38 116 THR A O 1
ATOM 960 N N . LYS A 1 117 ? -8.880 3.842 7.588 1.00 94.25 117 LYS A N 1
ATOM 961 C CA . LYS A 1 117 ? -8.273 4.703 6.567 1.00 94.25 117 LYS A CA 1
ATOM 962 C C . LYS A 1 117 ? -6.837 5.052 6.939 1.00 94.25 117 LYS A C 1
ATOM 964 O O . LYS A 1 117 ? -6.476 5.079 8.117 1.00 94.25 117 LYS A O 1
ATOM 969 N N . LEU A 1 118 ? -6.011 5.348 5.943 1.00 94.00 118 LEU A N 1
ATOM 970 C CA . LEU A 1 118 ? -4.631 5.770 6.161 1.00 94.00 118 LEU A CA 1
ATOM 971 C C . LEU A 1 118 ? -4.563 7.051 7.003 1.00 94.00 118 LEU A C 1
ATOM 973 O O . LEU A 1 118 ? -3.737 7.134 7.903 1.00 94.00 118 LEU A O 1
ATOM 977 N N . GLU A 1 119 ? -5.451 8.012 6.743 1.00 95.88 119 GLU A N 1
ATOM 978 C CA . GLU A 1 119 ? -5.552 9.265 7.505 1.00 95.88 119 GLU A CA 1
ATOM 979 C C . GLU A 1 119 ? -5.852 9.023 8.988 1.00 95.88 119 GLU A C 1
ATOM 981 O O . GLU A 1 119 ? -5.119 9.514 9.841 1.00 95.88 119 GLU A O 1
ATOM 986 N N . GLU A 1 120 ? -6.861 8.199 9.287 1.00 94.38 120 GLU A N 1
ATOM 987 C CA . GLU A 1 120 ? -7.218 7.814 10.661 1.00 94.38 120 GLU A CA 1
ATOM 988 C C . GLU A 1 120 ? -6.025 7.160 11.370 1.00 94.38 120 GLU A C 1
ATOM 990 O O . GLU A 1 120 ? -5.696 7.503 12.503 1.00 94.38 120 GLU A O 1
ATOM 995 N N . PHE A 1 121 ? -5.322 6.258 1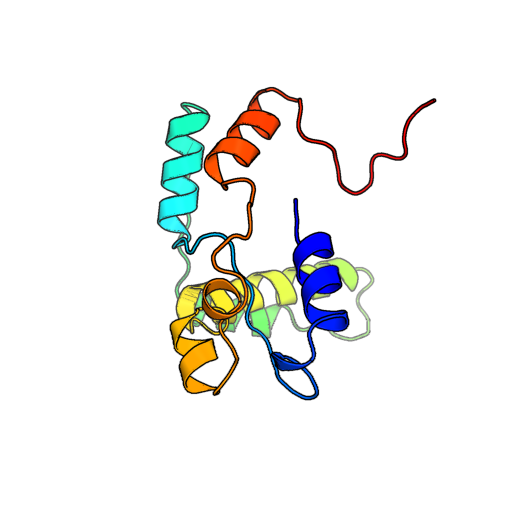0.677 1.00 92.31 121 PHE A N 1
ATOM 996 C CA . PHE A 1 121 ? -4.139 5.606 11.228 1.00 92.31 121 PHE A CA 1
ATOM 997 C C . PHE A 1 121 ? -2.986 6.587 11.488 1.00 92.31 121 PHE A C 1
ATOM 999 O O . PHE A 1 121 ? -2.351 6.511 12.536 1.00 92.31 121 PHE A O 1
ATOM 1006 N N . ILE A 1 122 ? -2.698 7.508 10.563 1.00 93.69 122 ILE A N 1
ATOM 1007 C CA . ILE A 1 122 ? -1.651 8.523 10.761 1.00 93.69 122 ILE A CA 1
ATOM 1008 C C . ILE A 1 122 ? -2.006 9.420 11.948 1.00 93.69 122 ILE A C 1
ATOM 1010 O O . ILE A 1 122 ? -1.136 9.712 12.765 1.00 93.69 122 ILE A O 1
ATOM 1014 N N . GLN A 1 123 ? -3.271 9.812 12.082 1.00 95.06 123 GLN A N 1
ATOM 1015 C CA . GLN A 1 123 ? -3.728 10.601 13.217 1.00 95.06 123 GLN A CA 1
ATOM 1016 C C . GLN A 1 123 ? -3.528 9.852 14.545 1.00 95.06 123 GLN A C 1
ATOM 1018 O O . GLN A 1 123 ? -2.956 10.414 15.476 1.00 95.06 123 GLN A O 1
ATOM 1023 N N . GLU A 1 124 ? -3.883 8.566 14.625 1.00 93.62 124 GLU A N 1
ATOM 1024 C CA . GLU A 1 124 ? -3.600 7.739 15.809 1.00 93.62 124 GLU A CA 1
ATOM 1025 C C . GLU A 1 124 ? -2.099 7.672 16.139 1.00 93.62 124 GLU A C 1
ATOM 1027 O O . GLU A 1 124 ? -1.725 7.653 17.314 1.00 93.62 124 GLU A O 1
ATOM 1032 N N . VAL A 1 125 ? -1.232 7.622 15.121 1.00 92.81 125 VAL A N 1
ATOM 1033 C CA . VAL A 1 125 ? 0.228 7.629 15.303 1.00 92.81 125 VAL A CA 1
ATOM 1034 C C . VAL A 1 125 ? 0.699 8.968 15.869 1.00 92.81 125 VAL A C 1
ATOM 1036 O O . VAL A 1 125 ? 1.444 8.971 16.847 1.00 92.81 125 VAL A O 1
ATOM 1039 N N . LEU A 1 126 ? 0.253 10.088 15.296 1.00 93.25 126 LEU A N 1
ATOM 1040 C CA . LEU A 1 126 ? 0.619 11.437 15.747 1.00 93.25 126 LEU A CA 1
ATOM 1041 C C . LEU A 1 126 ? 0.121 11.726 17.170 1.00 93.25 126 LEU A C 1
ATOM 1043 O O . LEU A 1 126 ? 0.802 12.391 17.944 1.00 93.25 126 LEU A O 1
ATOM 1047 N N . GLU A 1 127 ? -1.030 11.171 17.543 1.00 94.00 127 GLU A N 1
ATOM 1048 C CA . GLU A 1 127 ? -1.579 11.250 18.899 1.00 94.00 127 GLU A CA 1
ATOM 1049 C C . GLU A 1 127 ? -0.894 10.290 19.894 1.00 94.00 127 GLU A C 1
ATOM 1051 O O . GLU A 1 127 ? -1.247 10.275 21.074 1.00 94.00 127 GLU A O 1
ATOM 1056 N N . GLY A 1 128 ? 0.057 9.461 19.444 1.00 91.62 128 GLY A N 1
ATOM 1057 C CA . GLY A 1 128 ? 0.756 8.480 20.281 1.00 91.62 128 GLY A CA 1
ATOM 1058 C C . GLY A 1 128 ? -0.106 7.287 20.715 1.00 91.62 128 GLY A C 1
ATOM 1059 O O . GLY A 1 128 ? 0.250 6.579 21.654 1.00 91.62 128 GLY A O 1
ATOM 1060 N N . LYS A 1 129 ? -1.245 7.055 20.053 1.00 90.44 129 LYS A N 1
ATOM 1061 C CA . LYS A 1 129 ? -2.229 6.007 20.387 1.00 90.44 129 LYS A CA 1
ATOM 1062 C C . LYS A 1 129 ? -2.074 4.737 19.552 1.00 90.44 129 LYS A C 1
ATOM 1064 O O . LYS A 1 129 ? -2.634 3.697 19.904 1.00 90.44 129 LYS A O 1
ATOM 1069 N N . ALA A 1 130 ? -1.340 4.806 18.444 1.00 85.75 130 ALA A N 1
ATOM 1070 C CA . ALA A 1 130 ? -1.136 3.662 17.567 1.00 85.75 130 ALA A CA 1
ATOM 1071 C C . ALA A 1 130 ? -0.389 2.522 18.282 1.00 85.75 130 ALA A C 1
ATOM 1073 O O . ALA A 1 130 ? 0.671 2.715 18.876 1.00 85.75 130 ALA A O 1
ATOM 1074 N N . LYS A 1 131 ? -0.921 1.298 18.181 1.00 79.25 131 LYS A N 1
ATOM 1075 C CA . LYS A 1 131 ? -0.284 0.099 18.746 1.00 79.25 131 LYS A CA 1
ATOM 1076 C C . LYS A 1 131 ? 0.882 -0.360 17.870 1.00 79.25 131 LYS A C 1
ATOM 1078 O O . LYS A 1 131 ? 0.690 -0.669 16.692 1.00 79.25 131 LYS A O 1
ATOM 1083 N N . GLY A 1 132 ? 2.078 -0.461 18.450 1.00 73.19 132 GLY A N 1
ATOM 1084 C CA . GLY A 1 132 ? 3.243 -1.027 17.772 1.00 73.19 132 GLY A CA 1
ATOM 1085 C C . GLY A 1 132 ? 3.080 -2.528 17.502 1.00 73.19 132 GLY A C 1
ATOM 1086 O O . GLY A 1 132 ? 2.602 -3.273 18.351 1.00 73.19 132 GLY A O 1
ATOM 1087 N N . ILE A 1 133 ? 3.529 -2.992 16.333 1.00 59.72 133 ILE A N 1
ATOM 1088 C CA . ILE A 1 133 ? 3.364 -4.386 15.863 1.00 59.72 133 ILE A CA 1
ATOM 1089 C C . ILE A 1 133 ? 4.178 -5.396 16.707 1.00 59.72 133 ILE A C 1
ATOM 1091 O O . ILE A 1 133 ? 3.911 -6.593 16.665 1.00 59.72 133 ILE A O 1
ATOM 1095 N N . TYR A 1 134 ? 5.123 -4.913 17.522 1.00 60.38 134 TYR A N 1
ATOM 1096 C CA . TYR A 1 134 ? 5.982 -5.726 18.395 1.00 60.38 134 TYR A CA 1
ATOM 1097 C C . TYR A 1 134 ? 6.083 -5.193 19.826 1.00 60.38 134 TYR A C 1
ATOM 1099 O O . TYR A 1 134 ? 6.991 -5.568 20.564 1.00 60.38 134 TYR A O 1
ATOM 1107 N N . GLN A 1 135 ? 5.170 -4.310 20.235 1.00 58.81 135 GLN A N 1
ATOM 1108 C CA . GLN A 1 135 ? 5.047 -3.977 21.648 1.00 58.81 135 GLN A CA 1
ATOM 1109 C C . GLN A 1 135 ? 4.337 -5.155 22.315 1.00 58.81 135 GLN A C 1
ATOM 1111 O O . GLN A 1 135 ? 3.111 -5.247 22.312 1.00 58.81 135 GLN A O 1
ATOM 1116 N N . SER A 1 136 ? 5.125 -6.109 22.818 1.00 53.34 136 SER A N 1
ATOM 1117 C CA . SER A 1 136 ? 4.647 -7.079 23.799 1.00 53.34 136 SER A CA 1
ATOM 1118 C C . SER A 1 136 ? 3.922 -6.298 24.884 1.00 53.34 136 SER A C 1
ATOM 1120 O O . SER A 1 136 ? 4.498 -5.349 25.415 1.00 53.34 136 SER A O 1
ATOM 1122 N N . GLY A 1 137 ? 2.666 -6.656 25.162 1.00 47.56 137 GLY A N 1
ATOM 1123 C CA . GLY A 1 137 ? 1.906 -6.036 26.237 1.00 47.56 137 GLY A CA 1
ATOM 1124 C C . GLY A 1 137 ? 2.734 -6.081 27.511 1.00 47.56 137 GLY A C 1
ATOM 1125 O O . GLY A 1 137 ? 2.959 -7.152 28.066 1.00 47.56 137 GLY A O 1
ATOM 1126 N N . SER A 1 138 ? 3.234 -4.921 27.921 1.00 36.59 138 SER A N 1
ATOM 1127 C CA . SER A 1 138 ? 3.695 -4.692 29.276 1.00 36.59 138 SER A CA 1
ATOM 1128 C C . SER A 1 138 ? 2.469 -4.870 30.165 1.00 36.59 138 SER A C 1
ATOM 1130 O O . SER A 1 138 ? 1.598 -3.996 30.191 1.00 36.59 138 SER A O 1
ATOM 1132 N N . GLN A 1 139 ? 2.352 -6.053 30.769 1.00 34.75 139 GLN A N 1
ATOM 1133 C CA . GLN A 1 139 ? 1.620 -6.200 32.022 1.00 34.75 139 GLN A CA 1
ATOM 1134 C C . GLN A 1 139 ? 2.386 -5.475 33.124 1.00 34.75 139 GLN A C 1
ATOM 1136 O O . GLN A 1 139 ? 3.639 -5.506 33.074 1.00 34.75 139 GLN A O 1
#